Protein AF-A0A8S3TYI0-F1 (afdb_monomer_lite)

Secondary structure (DSSP, 8-state):
-----GGGSTHHHHHHHHHHHHHHHHHHHHHHTT--TT-PPP-----TT-TT-TTTTT-TTSBPTT-TT-BGGGGG-TTHHHHTB-PPPPP-TTTGGG-TTEEEETTTTEEEEPPPPTTSGGG-----------------SS-S----------------

pLDDT: mean 73.83, std 23.79, range [31.11, 97.38]

Organism: Mytilus edulis (NCBI:txid6550)

InterPro domains:
  IPR002227 Tyrosinase copper-binding domain [PF00264] (4-28)
  IPR002227 Tyrosinase copper-binding domain [PS00498] (9-20)
  IPR008922 Di-copper centre-containing domain superfamily [G3DSA:1.10.1280.10] (1-94)
  IPR008922 Di-copper centre-containing domain superfamily [SSF48056] (4-93)

Radius of gyration: 32.51 Å; chains: 1; bounding box: 75×56×84 Å

Sequence (160 aa):
MFRPSSARDPTFILHHA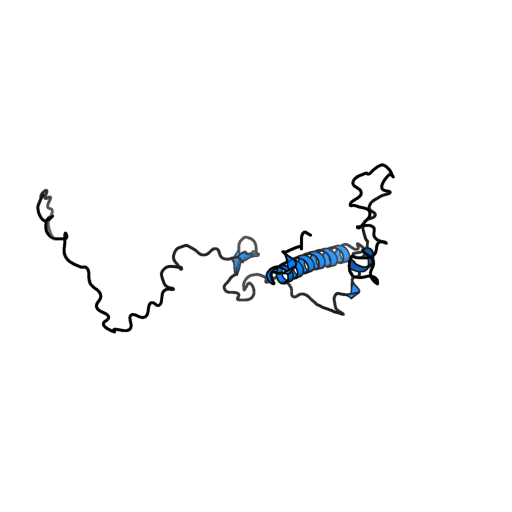FIDYVWEKFRQKQERLGENPEYYPSLGKTSETDKYNLTAFHNATNVMACFPWMKNKDGYRSDYVGILYEYEDSPKCPDCGKSKYITCNEKLNRCIGIVPTESEEENSSPWIIIGGAITFGIIIVCFLLARSKKSHSRSSYSKI

Structure (mmCIF, N/CA/C/O backbone):
data_AF-A0A8S3TYI0-F1
#
_entry.id   AF-A0A8S3TYI0-F1
#
loop_
_atom_site.group_PDB
_atom_site.id
_atom_site.type_symbol
_atom_site.label_atom_id
_atom_site.label_alt_id
_atom_site.label_comp_id
_atom_site.label_asym_id
_atom_site.label_entity_id
_atom_site.label_seq_id
_atom_site.pdbx_PDB_ins_code
_atom_site.Cartn_x
_atom_site.Cartn_y
_atom_site.Cartn_z
_atom_site.occupancy
_atom_site.B_iso_or_equiv
_atom_site.auth_seq_id
_atom_site.auth_comp_id
_atom_site.auth_asym_id
_atom_site.auth_atom_id
_atom_site.pdbx_PDB_model_num
ATOM 1 N N . MET A 1 1 ? 28.179 7.639 9.843 1.00 53.31 1 MET A N 1
ATOM 2 C CA . MET A 1 1 ? 27.288 6.573 9.335 1.00 53.31 1 MET A CA 1
ATOM 3 C C . MET A 1 1 ? 25.904 6.785 9.932 1.00 53.31 1 MET A C 1
ATOM 5 O O . MET A 1 1 ? 25.698 6.470 11.096 1.00 53.31 1 MET A O 1
ATOM 9 N N . PHE A 1 2 ? 24.989 7.409 9.188 1.00 53.66 2 PHE A N 1
ATOM 10 C CA . PHE A 1 2 ? 23.612 7.614 9.643 1.00 53.66 2 PHE A CA 1
ATOM 11 C C . PHE A 1 2 ? 22.872 6.285 9.493 1.00 53.66 2 PHE A C 1
ATOM 13 O O . PHE A 1 2 ? 22.726 5.776 8.385 1.00 53.66 2 PHE A O 1
ATOM 20 N N . ARG A 1 3 ? 22.489 5.668 10.610 1.00 67.88 3 ARG A N 1
ATOM 21 C CA . ARG A 1 3 ? 21.776 4.391 10.599 1.00 67.88 3 ARG A CA 1
ATOM 22 C C . ARG A 1 3 ? 20.281 4.721 10.608 1.00 67.88 3 ARG A C 1
ATOM 24 O O . ARG A 1 3 ? 19.810 5.142 11.669 1.00 67.88 3 ARG A O 1
ATOM 31 N N . PRO A 1 4 ? 19.537 4.548 9.497 1.00 68.81 4 PRO A N 1
ATOM 32 C CA . PRO A 1 4 ? 18.116 4.892 9.452 1.00 68.81 4 PRO A CA 1
ATOM 33 C C . PRO A 1 4 ? 17.399 4.225 10.628 1.00 68.81 4 PRO A C 1
ATOM 35 O O . PRO A 1 4 ? 17.669 3.063 10.948 1.00 68.81 4 PRO A O 1
ATOM 38 N N . SER A 1 5 ? 16.629 5.016 11.371 1.00 86.44 5 SER A N 1
ATOM 39 C CA . SER A 1 5 ? 16.112 4.653 12.694 1.00 86.44 5 SER A CA 1
ATOM 40 C C . SER A 1 5 ? 14.640 4.281 12.696 1.00 86.44 5 SER A C 1
ATOM 42 O O . SER A 1 5 ? 14.231 3.577 13.611 1.00 86.44 5 SER A O 1
ATOM 44 N N . SER A 1 6 ? 13.872 4.686 11.682 1.00 89.56 6 SER A N 1
ATOM 45 C CA . SER A 1 6 ? 12.424 4.462 11.620 1.00 89.56 6 SER A CA 1
ATOM 46 C C . SER A 1 6 ? 12.063 2.979 11.692 1.00 89.56 6 SER A C 1
ATOM 48 O O . SER A 1 6 ? 11.283 2.584 12.548 1.00 89.56 6 SER A O 1
ATOM 50 N N . ALA A 1 7 ? 12.718 2.138 10.889 1.00 88.94 7 ALA A N 1
ATOM 51 C CA . ALA A 1 7 ? 12.472 0.695 10.856 1.00 88.94 7 ALA A CA 1
ATOM 52 C C . ALA A 1 7 ? 12.877 -0.061 12.140 1.00 88.94 7 ALA A C 1
ATOM 54 O O . ALA A 1 7 ? 12.696 -1.273 12.210 1.00 88.94 7 ALA A O 1
ATOM 55 N N . ARG A 1 8 ? 13.454 0.614 13.149 1.00 91.31 8 ARG A N 1
ATOM 56 C CA . ARG A 1 8 ? 13.697 0.008 14.471 1.00 91.31 8 ARG A CA 1
ATOM 57 C C . ARG A 1 8 ? 12.451 0.004 15.354 1.00 91.31 8 ARG A C 1
ATOM 59 O O . ARG A 1 8 ? 12.409 -0.771 16.302 1.00 91.31 8 ARG A O 1
ATOM 66 N N . ASP A 1 9 ? 11.483 0.869 15.071 1.00 94.56 9 ASP A N 1
ATOM 67 C CA . ASP A 1 9 ? 10.210 0.913 15.783 1.00 94.56 9 ASP A CA 1
ATOM 68 C C . ASP A 1 9 ? 9.224 -0.062 15.112 1.00 94.56 9 ASP A C 1
ATOM 70 O O . ASP A 1 9 ? 8.998 0.059 13.906 1.00 94.56 9 ASP A O 1
ATOM 74 N N . PRO A 1 10 ? 8.613 -1.020 15.834 1.00 93.75 10 PRO A N 1
ATOM 75 C CA . PRO A 1 10 ? 7.627 -1.935 15.250 1.00 93.75 10 PRO A CA 1
ATOM 76 C C . PRO A 1 10 ? 6.417 -1.213 14.632 1.00 93.75 10 PRO A C 1
ATOM 78 O O . PRO A 1 10 ? 5.814 -1.725 13.687 1.00 93.75 10 PRO A O 1
ATOM 81 N N . THR A 1 11 ? 6.100 0.002 15.088 1.00 95.56 11 THR A N 1
ATOM 82 C CA . THR A 1 11 ? 5.060 0.864 14.504 1.00 95.56 11 THR A CA 1
ATOM 83 C C . THR A 1 11 ? 5.327 1.152 13.028 1.00 95.56 11 THR A C 1
ATOM 85 O O . THR A 1 11 ? 4.385 1.305 12.255 1.00 95.56 11 THR A O 1
ATOM 88 N N . PHE A 1 12 ? 6.593 1.159 12.597 1.00 95.12 12 PHE A N 1
ATOM 89 C CA . PHE A 1 12 ? 6.966 1.315 11.193 1.00 95.12 12 PHE A CA 1
ATOM 90 C C . PHE A 1 12 ? 6.353 0.224 10.307 1.00 95.12 12 PHE A C 1
ATOM 92 O O . PHE A 1 12 ? 5.848 0.526 9.228 1.00 95.12 12 PHE A O 1
ATOM 99 N N . ILE A 1 13 ? 6.346 -1.029 10.771 1.00 94.25 13 ILE A N 1
ATOM 100 C CA . ILE A 1 13 ? 5.770 -2.152 10.020 1.00 94.25 13 ILE A CA 1
ATOM 101 C C . ILE A 1 13 ? 4.252 -2.005 9.923 1.00 94.25 13 ILE A C 1
ATOM 103 O O . ILE A 1 13 ? 3.695 -2.146 8.838 1.00 94.25 13 ILE A O 1
ATOM 107 N N . LEU A 1 14 ? 3.588 -1.650 11.027 1.00 94.94 14 LEU A N 1
ATOM 108 C CA . LEU A 1 14 ? 2.140 -1.412 11.039 1.00 94.94 14 LEU A CA 1
ATOM 109 C C . LEU A 1 14 ? 1.752 -0.247 10.120 1.00 94.94 14 LEU A C 1
ATOM 111 O O . LEU A 1 14 ? 0.778 -0.329 9.375 1.00 94.94 14 LEU A O 1
ATOM 115 N N . HIS A 1 15 ? 2.543 0.824 10.131 1.00 95.81 15 HIS A N 1
ATOM 116 C CA . HIS A 1 15 ? 2.339 1.978 9.267 1.00 95.81 15 HIS A CA 1
ATOM 117 C C . HIS A 1 15 ? 2.500 1.624 7.785 1.00 95.81 15 HIS A C 1
ATOM 119 O O . HIS A 1 15 ? 1.650 1.985 6.973 1.00 95.81 15 HIS A O 1
ATOM 125 N N . HIS A 1 16 ? 3.548 0.877 7.426 1.00 95.50 16 HIS A N 1
ATOM 126 C CA . HIS A 1 16 ? 3.754 0.447 6.045 1.00 95.50 16 HIS A CA 1
ATOM 127 C C . HIS A 1 16 ? 2.718 -0.578 5.578 1.00 95.50 16 HIS A C 1
ATOM 129 O O . HIS A 1 16 ? 2.314 -0.511 4.422 1.00 95.50 16 HIS A O 1
ATOM 135 N N . ALA A 1 17 ? 2.215 -1.446 6.461 1.00 94.88 17 ALA A N 1
ATOM 136 C CA . ALA A 1 17 ? 1.086 -2.318 6.142 1.00 94.88 17 ALA A CA 1
ATOM 137 C C . ALA A 1 17 ? -0.191 -1.512 5.840 1.00 94.88 17 ALA A C 1
ATOM 139 O O . ALA A 1 17 ? -0.931 -1.852 4.923 1.00 94.88 17 ALA A O 1
ATOM 140 N N . PHE A 1 18 ? -0.436 -0.414 6.563 1.00 95.44 18 PHE A N 1
ATOM 141 C CA . PHE A 1 18 ? -1.548 0.489 6.255 1.00 95.44 18 PHE A CA 1
ATOM 142 C C . PHE A 1 18 ? -1.349 1.244 4.930 1.00 95.44 18 PHE A C 1
ATOM 144 O O . PHE A 1 18 ? -2.301 1.398 4.166 1.00 95.44 18 PHE A O 1
ATOM 151 N N . ILE A 1 19 ? -0.131 1.706 4.629 1.00 96.81 19 ILE A N 1
ATOM 152 C CA . ILE A 1 19 ? 0.170 2.341 3.335 1.00 96.81 19 ILE A CA 1
ATOM 153 C C . ILE A 1 19 ? -0.057 1.353 2.186 1.00 96.81 19 ILE A C 1
ATOM 155 O O . ILE A 1 19 ? -0.692 1.719 1.198 1.00 96.81 19 ILE A O 1
ATOM 159 N N . ASP A 1 20 ? 0.418 0.115 2.324 1.00 94.81 20 ASP A N 1
ATOM 160 C CA . ASP A 1 20 ? 0.236 -0.927 1.311 1.00 94.81 20 ASP A CA 1
ATOM 161 C C . ASP A 1 20 ? -1.249 -1.287 1.128 1.00 94.81 20 ASP A C 1
ATOM 163 O O . ASP A 1 20 ? -1.728 -1.377 0.002 1.00 94.81 20 ASP A O 1
ATOM 167 N N . TYR A 1 21 ? -2.036 -1.322 2.210 1.00 95.44 21 TYR A N 1
ATOM 168 C CA . TYR A 1 21 ? -3.497 -1.423 2.124 1.00 95.44 21 TYR A CA 1
ATOM 169 C C . TYR A 1 21 ? -4.132 -0.293 1.291 1.00 95.44 21 TYR A C 1
ATOM 171 O O . TYR A 1 21 ? -5.004 -0.538 0.454 1.00 95.44 21 TYR A O 1
ATOM 179 N N . VAL A 1 22 ? -3.716 0.961 1.500 1.00 96.44 22 VAL A N 1
ATOM 180 C CA . VAL A 1 22 ? -4.229 2.101 0.719 1.00 96.44 22 VAL A CA 1
ATOM 181 C C . VAL A 1 22 ? -3.835 1.973 -0.754 1.00 96.44 22 VAL A C 1
ATOM 183 O O . VAL A 1 22 ? -4.666 2.230 -1.631 1.00 96.44 22 VAL A O 1
ATOM 186 N N . TRP A 1 23 ? -2.597 1.555 -1.025 1.00 94.00 23 TRP A N 1
ATOM 187 C CA . TRP A 1 23 ? -2.118 1.262 -2.375 1.00 94.00 23 TRP A CA 1
ATOM 188 C C . TRP A 1 23 ? -2.959 0.170 -3.046 1.00 94.00 23 TRP A C 1
ATOM 190 O O . TRP A 1 23 ? -3.410 0.339 -4.177 1.00 94.00 23 TRP A O 1
ATOM 200 N N . GLU A 1 24 ? -3.284 -0.891 -2.317 1.00 94.81 24 GLU A N 1
ATOM 201 C CA . GLU A 1 24 ? -4.122 -1.978 -2.804 1.00 94.81 24 GLU A CA 1
ATOM 202 C C . GLU A 1 24 ? -5.544 -1.508 -3.155 1.00 94.81 24 GLU A C 1
ATOM 204 O O . GLU A 1 24 ? -6.079 -1.825 -4.219 1.00 94.81 24 GLU A O 1
ATOM 209 N N . LYS A 1 25 ? -6.162 -0.664 -2.320 1.00 95.31 25 LYS A N 1
ATOM 210 C CA . LYS A 1 25 ? -7.474 -0.077 -2.648 1.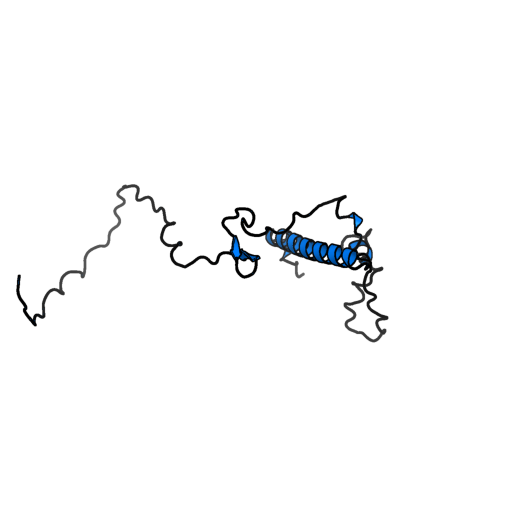00 95.31 25 LYS A CA 1
ATOM 211 C C . LYS A 1 25 ? -7.417 0.847 -3.865 1.00 95.31 25 LYS A C 1
ATOM 213 O O . LYS A 1 25 ? -8.394 0.924 -4.617 1.00 95.31 25 LYS A O 1
ATOM 218 N N . PHE A 1 26 ? -6.298 1.537 -4.080 1.00 94.06 26 PHE A N 1
ATOM 219 C CA . PHE A 1 26 ? -6.064 2.304 -5.302 1.00 94.06 26 PHE A CA 1
ATOM 220 C C . PHE A 1 26 ? -5.959 1.384 -6.527 1.00 94.06 26 PHE A C 1
ATOM 222 O O . PHE A 1 26 ? -6.655 1.624 -7.516 1.00 94.06 26 PHE A O 1
ATOM 229 N N . ARG A 1 27 ? -5.204 0.287 -6.424 1.00 94.00 27 ARG A N 1
ATOM 230 C CA . ARG A 1 27 ? -5.056 -0.732 -7.469 1.00 94.00 27 ARG A CA 1
ATOM 231 C C . ARG A 1 27 ? -6.402 -1.320 -7.907 1.00 94.00 27 ARG A C 1
ATOM 233 O O . ARG A 1 27 ? -6.762 -1.249 -9.080 1.00 94.00 27 ARG A O 1
ATOM 240 N N . GLN A 1 28 ? -7.210 -1.780 -6.950 1.00 94.25 28 GLN A N 1
ATOM 241 C CA . GLN A 1 28 ? -8.559 -2.311 -7.202 1.00 94.25 28 GLN A CA 1
ATOM 242 C C . GLN A 1 28 ? -9.479 -1.280 -7.876 1.00 94.25 28 GLN A C 1
ATOM 244 O O . GLN A 1 28 ? -10.386 -1.619 -8.640 1.00 94.25 28 GLN A O 1
ATOM 249 N N . LYS A 1 29 ? -9.283 0.013 -7.584 1.00 95.88 29 LYS A N 1
ATOM 250 C CA . LYS A 1 29 ? -10.022 1.087 -8.251 1.00 95.88 29 LYS A CA 1
ATOM 251 C C . LYS A 1 29 ? -9.575 1.255 -9.704 1.00 95.88 29 LYS A C 1
ATOM 253 O O . LYS A 1 29 ? -10.448 1.460 -10.541 1.00 95.88 29 LYS A O 1
ATOM 258 N N . GLN A 1 30 ? -8.278 1.177 -10.001 1.00 95.25 30 GLN A N 1
ATOM 259 C CA . GLN A 1 30 ? -7.769 1.223 -11.378 1.00 95.25 30 GLN A CA 1
ATOM 260 C C . GLN A 1 30 ? -8.358 0.085 -12.216 1.00 95.25 30 GLN A C 1
ATOM 262 O O . GLN A 1 30 ? -8.941 0.350 -13.263 1.00 95.25 30 GLN A O 1
ATOM 267 N N . GLU A 1 31 ? -8.334 -1.144 -11.696 1.00 94.38 31 GLU A N 1
ATOM 268 C CA . GLU A 1 31 ? -8.930 -2.312 -12.360 1.00 94.38 31 GLU A CA 1
ATOM 269 C C . GLU A 1 31 ? -10.419 -2.105 -12.659 1.00 94.38 31 GLU A C 1
ATOM 271 O O . GLU A 1 31 ? -10.876 -2.336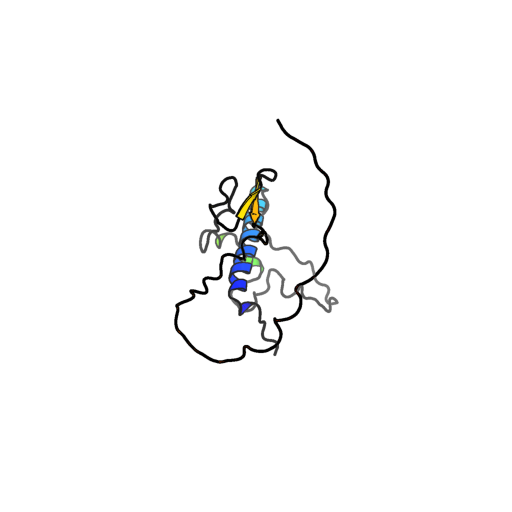 -13.777 1.00 94.38 31 GLU A O 1
ATOM 276 N N . ARG A 1 32 ? -11.183 -1.585 -11.687 1.00 96.50 32 ARG A N 1
ATOM 277 C CA . ARG A 1 32 ? -12.611 -1.271 -11.874 1.00 96.50 32 ARG A CA 1
ATOM 278 C C . ARG A 1 32 ? -12.851 -0.216 -12.957 1.00 96.50 32 ARG A C 1
ATOM 280 O O . ARG A 1 32 ? -13.911 -0.213 -13.575 1.00 96.50 32 ARG A O 1
ATOM 287 N N . LEU A 1 33 ? -11.902 0.696 -13.154 1.00 97.38 33 LEU A N 1
ATOM 288 C CA . LEU A 1 33 ? -11.960 1.725 -14.191 1.00 97.38 33 LEU A CA 1
ATOM 289 C C . LEU A 1 33 ? -11.445 1.229 -15.554 1.00 97.38 33 LEU A C 1
ATOM 291 O O . LEU A 1 33 ? -11.514 1.983 -16.519 1.00 97.38 33 LEU A O 1
ATOM 295 N N . GLY A 1 34 ? -10.978 -0.020 -15.652 1.00 96.25 34 GLY A N 1
ATOM 296 C CA . GLY A 1 34 ? -10.402 -0.584 -16.875 1.00 96.25 34 GLY A CA 1
ATOM 297 C C . GLY A 1 34 ? -8.955 -0.157 -17.136 1.00 96.25 34 GLY A C 1
ATOM 298 O O . GLY A 1 34 ? -8.456 -0.342 -18.243 1.00 96.25 34 GLY A O 1
ATOM 299 N N . GLU A 1 35 ? -8.283 0.411 -16.135 1.00 95.06 35 GLU A N 1
ATOM 300 C CA . GLU A 1 35 ? -6.875 0.797 -16.204 1.00 95.06 35 GLU A CA 1
ATOM 301 C C . GLU A 1 35 ? -5.970 -0.375 -15.813 1.00 95.06 35 GLU A C 1
ATOM 303 O O . GLU A 1 35 ? -6.359 -1.230 -15.016 1.00 95.06 35 GLU A O 1
ATOM 308 N N . ASN A 1 36 ? -4.738 -0.401 -16.332 1.00 93.62 36 ASN A N 1
ATOM 309 C CA . ASN A 1 36 ? -3.755 -1.408 -15.935 1.00 93.62 36 ASN A CA 1
ATOM 310 C C . ASN A 1 36 ? -3.060 -1.003 -14.616 1.00 93.62 36 ASN A C 1
ATOM 312 O O . ASN A 1 36 ? -2.241 -0.078 -14.638 1.00 93.62 36 ASN A O 1
ATOM 316 N N . PRO A 1 37 ? -3.315 -1.693 -13.489 1.00 92.75 37 PRO A N 1
ATOM 317 C CA . PRO A 1 37 ? -2.660 -1.402 -12.213 1.00 92.75 37 PRO A CA 1
ATOM 318 C C . PRO A 1 37 ? -1.148 -1.655 -12.205 1.00 92.75 37 PRO A C 1
ATOM 320 O O . PRO A 1 37 ? -0.425 -1.031 -11.434 1.00 92.75 37 PRO A O 1
ATOM 323 N N . GLU A 1 38 ? -0.656 -2.558 -13.056 1.00 93.81 38 GLU A N 1
ATOM 324 C CA . GLU A 1 38 ? 0.764 -2.928 -13.100 1.00 93.81 38 GLU A CA 1
ATOM 325 C C . GLU A 1 38 ? 1.609 -1.933 -13.908 1.00 93.81 38 GLU A C 1
ATOM 327 O O . GLU A 1 38 ? 2.824 -2.088 -14.065 1.00 93.81 38 GLU A O 1
ATOM 332 N N . TYR A 1 39 ? 0.972 -0.901 -14.463 1.00 92.56 39 TYR A N 1
ATOM 333 C CA . TYR A 1 39 ? 1.655 0.117 -15.237 1.00 92.56 39 TYR A CA 1
ATOM 334 C C . TYR A 1 39 ? 2.557 0.975 -14.340 1.00 92.56 39 TYR A C 1
ATOM 336 O O . TYR A 1 39 ? 2.094 1.817 -13.571 1.00 92.56 39 TYR A O 1
ATOM 344 N N . TYR A 1 40 ? 3.872 0.796 -14.483 1.00 89.19 40 TYR A N 1
ATOM 345 C CA . TYR A 1 40 ? 4.866 1.640 -13.826 1.00 89.19 40 TYR A CA 1
ATOM 346 C C . TYR A 1 40 ? 5.059 2.959 -14.597 1.00 89.19 40 TYR A C 1
ATOM 348 O O . TYR A 1 40 ? 5.408 2.913 -15.782 1.00 89.19 40 TYR A O 1
ATOM 356 N N . PRO A 1 41 ? 4.888 4.137 -13.962 1.00 84.06 41 PRO A N 1
ATOM 357 C CA . PRO A 1 41 ? 5.066 5.423 -14.619 1.00 84.06 41 PRO A CA 1
ATOM 358 C C . PRO A 1 41 ? 6.438 5.571 -15.279 1.00 84.06 41 PRO A C 1
ATOM 360 O O . PRO A 1 41 ? 7.484 5.377 -14.658 1.00 84.06 41 PRO A O 1
ATOM 363 N N . SER A 1 42 ? 6.441 5.980 -16.547 1.00 74.44 42 SER A N 1
ATOM 364 C CA . SER A 1 42 ? 7.671 6.394 -17.218 1.00 74.44 42 SER A CA 1
ATOM 365 C C . SER A 1 42 ? 8.134 7.729 -16.635 1.00 74.44 42 SER A C 1
ATOM 367 O O . SER A 1 42 ? 7.438 8.735 -16.759 1.00 74.44 42 SER A O 1
ATOM 369 N N . LEU A 1 43 ? 9.319 7.757 -16.023 1.00 66.31 43 LEU A N 1
ATOM 370 C CA . LEU A 1 43 ? 9.893 8.966 -15.413 1.00 66.31 43 LEU A CA 1
ATOM 371 C C . LEU A 1 43 ? 10.495 9.951 -16.437 1.00 66.31 43 LEU A C 1
ATOM 373 O O . LEU A 1 43 ? 11.195 10.887 -16.061 1.00 66.31 43 LEU A O 1
ATOM 377 N N . GLY A 1 44 ? 10.208 9.774 -17.731 1.00 59.59 44 GLY A N 1
ATOM 378 C CA . GLY A 1 44 ? 10.807 10.563 -18.806 1.00 59.59 44 GLY A CA 1
ATOM 379 C C . GLY A 1 44 ? 12.303 10.272 -18.994 1.00 59.59 44 GLY A C 1
ATOM 380 O O . GLY A 1 44 ? 12.946 9.594 -18.193 1.00 59.59 44 GLY A O 1
ATOM 381 N N . LYS A 1 45 ? 12.877 10.758 -20.101 1.00 53.41 45 LYS A N 1
ATOM 382 C CA . LYS A 1 45 ? 14.334 10.743 -20.290 1.00 53.41 45 LYS A CA 1
ATOM 383 C C . LYS A 1 45 ? 14.917 11.826 -19.388 1.00 53.41 45 LYS A C 1
ATOM 385 O O . LYS A 1 45 ? 14.723 13.004 -19.665 1.00 53.41 45 LYS A O 1
ATOM 390 N N . THR A 1 46 ? 15.608 11.440 -18.323 1.00 53.75 46 THR A N 1
ATOM 391 C CA . THR A 1 46 ? 16.384 12.392 -17.522 1.00 53.75 46 THR A CA 1
ATOM 392 C C . THR A 1 46 ? 17.517 12.917 -18.397 1.00 53.75 46 THR A C 1
ATOM 394 O O . THR A 1 46 ? 18.277 12.114 -18.943 1.00 53.75 46 THR A O 1
ATOM 397 N N . SER A 1 47 ? 17.605 14.232 -18.579 1.00 49.59 47 SER A N 1
ATOM 398 C CA . SER A 1 47 ? 18.726 14.846 -19.292 1.00 49.59 47 SER A CA 1
ATOM 399 C C . SER A 1 47 ? 20.011 14.576 -18.505 1.00 49.59 47 SER A C 1
ATOM 401 O O . SER A 1 47 ? 19.997 14.605 -17.274 1.00 49.59 47 SER A O 1
ATOM 403 N N . GLU A 1 48 ? 21.142 14.355 -19.183 1.00 52.38 48 GLU A N 1
ATOM 404 C CA . GLU A 1 48 ? 22.469 14.201 -18.550 1.00 52.38 48 GLU A CA 1
ATOM 405 C C . GLU A 1 48 ? 22.846 15.387 -17.634 1.00 52.38 48 GLU A C 1
ATOM 407 O O . GLU A 1 48 ? 23.746 15.276 -16.804 1.00 52.38 48 GLU A O 1
ATOM 412 N N . THR A 1 49 ? 22.130 16.513 -17.733 1.00 51.78 49 THR A N 1
ATOM 413 C CA . THR A 1 49 ? 22.307 17.720 -16.914 1.00 51.78 49 THR A CA 1
ATOM 414 C C . THR A 1 49 ? 21.573 17.713 -15.570 1.00 51.78 49 THR A C 1
ATOM 416 O O . THR A 1 49 ? 21.783 18.630 -14.772 1.00 51.78 49 THR A O 1
ATOM 419 N N . ASP A 1 50 ? 20.736 16.714 -15.275 1.00 54.53 50 ASP A N 1
ATOM 420 C CA . ASP A 1 50 ? 19.984 16.650 -14.017 1.00 54.53 50 ASP A CA 1
ATOM 421 C C . ASP A 1 50 ? 20.899 16.187 -12.872 1.00 54.53 50 ASP A C 1
ATOM 423 O O . ASP A 1 50 ? 20.892 15.046 -12.422 1.00 54.53 50 ASP A O 1
ATOM 427 N N . LYS A 1 51 ? 21.721 17.112 -12.370 1.00 46.22 51 LYS A N 1
ATOM 428 C CA . LYS A 1 51 ? 22.722 16.923 -11.302 1.00 46.22 51 LYS A CA 1
ATOM 429 C C . LYS A 1 51 ? 22.150 16.377 -9.973 1.00 46.22 51 LYS A C 1
ATOM 431 O O . LYS A 1 51 ? 22.915 15.971 -9.102 1.00 46.22 51 LYS A O 1
ATOM 436 N N . TYR A 1 52 ? 20.823 16.322 -9.833 1.00 47.78 52 TYR A N 1
ATOM 437 C CA . TYR A 1 52 ? 20.088 15.741 -8.702 1.00 47.78 52 TYR A CA 1
ATOM 438 C C . TYR A 1 52 ? 19.093 14.660 -9.160 1.00 47.78 52 TYR A C 1
ATOM 440 O O . TYR A 1 52 ? 17.948 14.640 -8.713 1.00 47.78 52 TYR A O 1
ATOM 448 N N . ASN A 1 53 ? 19.515 13.774 -10.070 1.00 57.00 53 ASN A N 1
ATOM 449 C CA . ASN A 1 53 ? 18.718 12.677 -10.634 1.00 57.00 53 ASN A CA 1
ATOM 450 C C . ASN A 1 53 ? 18.363 11.586 -9.592 1.00 57.00 53 ASN A C 1
ATOM 452 O O . ASN A 1 53 ? 18.769 10.430 -9.699 1.00 57.00 53 ASN A O 1
ATOM 456 N N . LEU A 1 54 ? 17.575 11.944 -8.573 1.00 54.34 54 LEU A N 1
ATOM 457 C CA . LEU A 1 54 ? 16.933 11.012 -7.636 1.00 54.34 54 LEU A CA 1
ATOM 458 C C . LEU A 1 54 ? 15.928 10.091 -8.358 1.00 54.34 54 LEU A C 1
ATOM 460 O O . LEU A 1 54 ? 15.550 9.040 -7.839 1.00 54.34 54 LEU A O 1
ATOM 464 N N . THR A 1 55 ? 15.536 10.456 -9.580 1.00 62.66 55 THR A N 1
ATOM 465 C CA . THR A 1 55 ? 14.715 9.672 -10.510 1.00 62.66 55 THR A CA 1
ATOM 466 C C . THR A 1 55 ? 15.430 8.447 -11.074 1.00 62.66 55 THR A C 1
ATOM 468 O O . THR A 1 55 ? 14.755 7.478 -11.414 1.00 62.66 55 THR A O 1
ATOM 471 N N . ALA A 1 56 ? 16.769 8.418 -11.116 1.00 71.12 56 ALA A N 1
ATOM 472 C CA . ALA A 1 56 ? 17.501 7.269 -11.637 1.00 71.12 56 ALA A CA 1
ATOM 473 C C . ALA A 1 56 ? 17.178 6.010 -10.824 1.00 71.12 56 ALA A C 1
ATOM 475 O O . ALA A 1 56 ? 16.735 5.020 -11.394 1.00 71.12 56 ALA A O 1
ATOM 476 N N . PHE A 1 57 ? 17.289 6.050 -9.492 1.00 82.56 57 PHE A N 1
ATOM 477 C CA . PHE A 1 57 ? 17.000 4.888 -8.638 1.00 82.56 57 PHE A CA 1
ATOM 478 C C . PHE A 1 57 ? 15.550 4.405 -8.708 1.00 82.56 57 PHE A C 1
ATOM 480 O O . PHE A 1 57 ? 15.308 3.232 -8.452 1.00 82.56 57 PHE A O 1
ATOM 487 N N . HIS A 1 58 ? 14.618 5.271 -9.105 1.00 83.62 58 HIS A N 1
ATOM 488 C CA . HIS A 1 58 ? 13.197 4.955 -9.254 1.00 83.62 58 HIS A CA 1
ATOM 489 C C . HIS A 1 58 ? 12.832 4.538 -10.686 1.00 83.62 58 HIS A C 1
ATOM 491 O O . HIS A 1 58 ? 11.663 4.364 -11.004 1.00 83.62 58 HIS A O 1
ATOM 497 N N . ASN A 1 59 ? 13.808 4.360 -11.580 1.00 86.12 59 ASN A N 1
ATOM 498 C CA . ASN A 1 59 ? 13.529 3.832 -12.909 1.00 86.12 59 ASN A CA 1
ATOM 499 C C . ASN A 1 59 ? 12.924 2.422 -12.798 1.00 86.12 59 ASN A C 1
ATOM 501 O O . ASN A 1 59 ? 13.452 1.575 -12.077 1.00 86.12 59 ASN A O 1
ATOM 505 N N . ALA A 1 60 ? 11.856 2.159 -13.554 1.00 88.19 60 ALA A N 1
ATOM 506 C CA . ALA A 1 60 ? 11.173 0.871 -13.664 1.00 88.19 60 ALA A CA 1
ATOM 507 C C . ALA A 1 60 ? 12.130 -0.330 -13.775 1.00 88.19 60 ALA A C 1
ATOM 509 O O . ALA A 1 60 ? 11.875 -1.3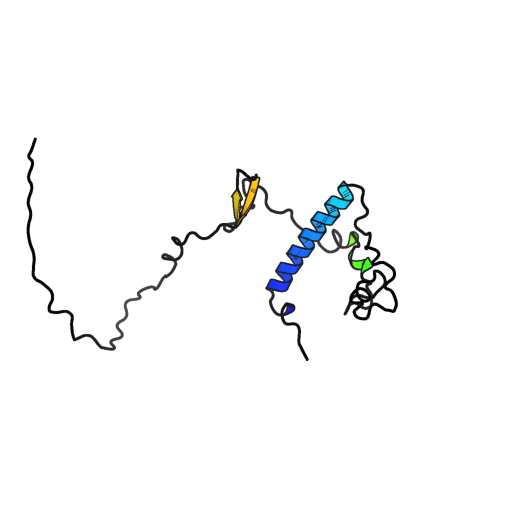90 -13.204 1.00 88.19 60 ALA A O 1
ATOM 510 N N . THR A 1 61 ? 13.235 -0.182 -14.514 1.00 89.00 61 THR A N 1
ATOM 511 C CA . THR A 1 61 ? 14.189 -1.272 -14.766 1.00 89.00 61 THR A CA 1
ATOM 512 C C . THR A 1 61 ? 15.270 -1.425 -13.705 1.00 89.00 61 THR A C 1
ATOM 514 O O . THR A 1 61 ? 15.992 -2.424 -13.744 1.00 89.00 61 THR A O 1
ATOM 517 N N . ASN A 1 62 ? 15.412 -0.461 -12.795 1.00 89.56 62 ASN A N 1
ATOM 518 C CA . ASN A 1 62 ? 16.418 -0.524 -11.747 1.00 89.56 62 ASN A CA 1
ATOM 519 C C . ASN A 1 62 ? 16.028 -1.513 -10.658 1.00 89.56 62 ASN A C 1
ATOM 521 O O . ASN A 1 62 ? 14.853 -1.725 -10.367 1.00 89.56 62 ASN A O 1
ATOM 525 N N . VAL A 1 63 ? 17.056 -2.138 -10.094 1.00 93.00 63 VAL A N 1
ATOM 526 C CA . VAL A 1 63 ? 16.937 -3.131 -9.032 1.00 93.00 63 VAL A CA 1
ATOM 527 C C . VAL A 1 63 ? 16.584 -2.428 -7.726 1.00 93.00 63 VAL A C 1
ATOM 529 O O . VAL A 1 63 ? 17.184 -1.405 -7.388 1.00 93.00 63 VAL A O 1
ATOM 532 N N . MET A 1 64 ? 15.628 -2.985 -6.984 1.00 91.56 64 MET A N 1
ATOM 533 C CA . MET A 1 64 ? 15.272 -2.476 -5.664 1.00 91.56 64 MET A CA 1
ATOM 534 C C . MET A 1 64 ? 16.440 -2.673 -4.696 1.00 91.56 64 MET A C 1
ATOM 536 O O . MET A 1 64 ? 17.050 -3.744 -4.630 1.00 91.56 64 MET A O 1
ATOM 540 N N . ALA A 1 65 ? 16.762 -1.636 -3.921 1.00 88.75 65 ALA A N 1
ATOM 541 C CA . ALA A 1 65 ? 17.840 -1.711 -2.943 1.00 88.75 65 ALA A CA 1
ATOM 542 C C . ALA A 1 65 ? 17.622 -2.901 -1.989 1.00 88.75 65 ALA A C 1
ATOM 544 O O . ALA A 1 65 ? 16.518 -3.107 -1.493 1.00 88.75 65 ALA A O 1
ATOM 545 N N . CYS A 1 66 ? 18.680 -3.678 -1.742 1.00 88.69 66 CYS A N 1
ATOM 546 C CA . CYS A 1 66 ? 18.669 -4.902 -0.925 1.00 88.69 66 CYS A CA 1
ATOM 547 C C . CYS A 1 66 ? 17.871 -6.098 -1.488 1.00 88.69 66 CYS A C 1
ATOM 549 O O . CYS A 1 66 ? 17.879 -7.153 -0.859 1.00 88.69 66 CYS A O 1
ATOM 551 N N . PHE A 1 67 ? 17.269 -5.991 -2.678 1.00 92.31 67 PHE A N 1
ATOM 552 C CA . PHE A 1 67 ? 16.555 -7.086 -3.345 1.00 92.31 67 PHE A CA 1
ATOM 553 C C . PHE A 1 67 ? 17.098 -7.304 -4.767 1.00 92.31 67 PHE A C 1
ATOM 555 O O . PHE A 1 67 ? 16.478 -6.875 -5.740 1.00 92.31 67 PHE A O 1
ATOM 562 N N . PRO A 1 68 ? 18.257 -7.978 -4.924 1.00 92.25 68 PRO A N 1
ATOM 563 C CA . PRO A 1 68 ? 18.971 -8.034 -6.202 1.00 92.25 68 PRO A CA 1
ATOM 564 C C . PRO A 1 68 ? 18.217 -8.752 -7.334 1.00 92.25 68 PRO A C 1
ATOM 566 O O . PRO A 1 68 ? 18.557 -8.585 -8.501 1.00 92.25 68 PRO A O 1
ATOM 569 N N . TRP A 1 69 ? 17.192 -9.537 -7.001 1.00 93.00 69 TRP A N 1
ATOM 570 C CA . TRP A 1 69 ? 16.350 -10.282 -7.940 1.00 93.00 69 TRP A CA 1
ATOM 571 C C . TRP A 1 69 ? 15.052 -9.558 -8.329 1.00 93.00 69 TRP A C 1
ATOM 573 O O . TRP A 1 69 ? 14.271 -10.121 -9.091 1.00 93.00 69 TRP A O 1
ATOM 583 N N . MET A 1 70 ? 14.798 -8.341 -7.831 1.00 94.12 70 MET A N 1
ATOM 584 C CA . MET A 1 70 ? 13.569 -7.597 -8.128 1.00 94.12 70 MET A CA 1
ATOM 585 C C . MET A 1 70 ? 13.865 -6.204 -8.677 1.00 94.12 70 MET A C 1
ATOM 587 O O . MET A 1 70 ? 14.706 -5.475 -8.149 1.00 94.12 70 MET A O 1
ATOM 591 N N . LYS A 1 71 ? 13.138 -5.807 -9.721 1.00 94.06 71 LYS A N 1
ATOM 592 C CA . LYS A 1 71 ? 13.156 -4.445 -10.266 1.00 94.06 71 LYS A CA 1
ATOM 593 C C . LYS A 1 71 ? 12.019 -3.620 -9.673 1.00 94.06 71 LYS A C 1
ATOM 595 O O . LYS A 1 71 ? 11.019 -4.174 -9.233 1.00 94.06 71 LYS A O 1
ATOM 600 N N . ASN A 1 72 ? 12.122 -2.295 -9.729 1.00 91.81 72 ASN A N 1
ATOM 601 C CA . ASN A 1 72 ? 11.069 -1.398 -9.240 1.00 91.81 72 ASN A CA 1
ATOM 602 C C . ASN A 1 72 ? 9.705 -1.681 -9.886 1.00 91.81 72 ASN A C 1
ATOM 604 O O . ASN A 1 72 ? 8.692 -1.696 -9.193 1.00 91.81 72 ASN A O 1
ATOM 608 N N . LYS A 1 73 ? 9.676 -1.965 -11.198 1.00 92.69 73 LYS A N 1
ATOM 609 C CA . LYS A 1 73 ? 8.433 -2.335 -11.894 1.00 92.69 73 LYS A CA 1
ATOM 610 C C . LYS A 1 73 ? 7.801 -3.619 -11.363 1.00 92.69 73 LYS A C 1
ATOM 612 O O . LYS A 1 73 ? 6.587 -3.762 -11.418 1.00 92.69 73 LYS A O 1
ATOM 617 N N . ASP A 1 74 ? 8.616 -4.537 -10.843 1.00 93.69 74 ASP A N 1
ATOM 618 C CA . ASP A 1 74 ? 8.123 -5.805 -10.315 1.00 93.69 74 ASP A CA 1
ATOM 619 C C . ASP A 1 74 ? 7.378 -5.590 -8.991 1.00 93.69 74 ASP A C 1
ATOM 621 O O . ASP A 1 74 ? 6.652 -6.483 -8.577 1.00 93.69 74 ASP A O 1
ATOM 625 N N . GLY A 1 75 ? 7.510 -4.421 -8.347 1.00 92.00 75 GLY A N 1
ATOM 626 C CA . GLY A 1 75 ? 6.740 -4.034 -7.162 1.00 92.00 75 GLY A CA 1
ATOM 627 C C . GLY A 1 75 ? 5.278 -3.662 -7.440 1.00 92.00 75 GLY A C 1
ATOM 628 O O . GLY A 1 75 ? 4.512 -3.523 -6.496 1.00 92.00 75 GLY A O 1
ATOM 629 N N . TYR A 1 76 ? 4.875 -3.512 -8.707 1.00 92.94 76 TYR A N 1
ATOM 630 C CA . TYR A 1 76 ? 3.481 -3.240 -9.097 1.00 92.94 76 TYR A CA 1
ATOM 631 C C . TYR A 1 76 ? 2.708 -4.474 -9.550 1.00 92.94 76 TYR A C 1
ATOM 633 O O . TYR A 1 76 ? 1.551 -4.352 -9.946 1.00 92.94 76 TYR A O 1
ATOM 641 N N . ARG A 1 77 ? 3.321 -5.659 -9.500 1.00 91.81 77 ARG A N 1
ATOM 642 C CA . ARG A 1 77 ? 2.627 -6.885 -9.882 1.00 91.81 77 ARG A CA 1
ATOM 643 C C . ARG A 1 77 ? 1.430 -7.135 -8.970 1.00 91.81 77 ARG A C 1
ATOM 645 O O . ARG A 1 77 ? 1.531 -7.042 -7.748 1.00 91.81 77 ARG A O 1
ATOM 652 N N . SER A 1 78 ? 0.311 -7.484 -9.587 1.00 89.88 78 SER A N 1
ATOM 653 C CA . SER A 1 78 ? -0.951 -7.765 -8.903 1.00 89.88 78 SER A CA 1
ATOM 654 C C . SER A 1 78 ? -0.959 -9.117 -8.187 1.00 89.88 78 SER A C 1
ATOM 656 O O . SER A 1 78 ? -1.730 -9.308 -7.251 1.00 89.88 78 SER A O 1
ATOM 658 N N . ASP A 1 79 ? -0.087 -10.042 -8.590 1.00 89.25 79 ASP A N 1
ATOM 659 C CA . ASP A 1 79 ? -0.092 -11.426 -8.120 1.00 89.25 79 ASP A CA 1
ATOM 660 C C . ASP A 1 79 ? 0.476 -11.627 -6.709 1.00 89.25 79 ASP A C 1
ATOM 662 O O . ASP A 1 79 ? 0.289 -12.692 -6.128 1.00 89.25 79 ASP A O 1
ATOM 666 N N . TYR A 1 80 ? 1.115 -10.619 -6.106 1.00 88.94 80 TYR A N 1
ATOM 667 C CA . TYR A 1 80 ? 1.469 -10.692 -4.683 1.00 88.94 80 TYR A CA 1
ATOM 668 C C . TYR A 1 80 ? 0.226 -10.798 -3.796 1.00 88.94 80 TYR A C 1
ATOM 670 O O . TYR A 1 80 ? 0.222 -11.552 -2.818 1.00 88.94 80 TYR A O 1
ATOM 678 N N . VAL A 1 81 ? -0.837 -10.083 -4.164 1.00 85.44 81 VAL A N 1
ATOM 679 C CA . VAL A 1 81 ? -2.119 -10.136 -3.467 1.00 85.44 81 VAL A CA 1
ATOM 680 C C . VAL A 1 81 ? -2.864 -11.394 -3.905 1.00 85.44 81 VAL A C 1
ATOM 682 O O . VAL A 1 81 ? -2.979 -11.690 -5.090 1.00 85.44 81 VAL A O 1
ATOM 685 N N . GLY A 1 82 ? -3.348 -12.170 -2.941 1.00 81.38 82 GLY A N 1
ATOM 686 C CA . GLY A 1 82 ? -3.996 -13.465 -3.162 1.00 81.38 82 GLY A CA 1
ATOM 687 C C . GLY A 1 82 ? -3.036 -14.660 -3.163 1.00 81.38 82 GLY A C 1
ATOM 688 O O . GLY A 1 82 ? -3.455 -15.751 -2.785 1.00 81.38 82 GLY A O 1
ATOM 689 N N . ILE A 1 83 ? -1.752 -14.477 -3.510 1.00 89.44 83 ILE A N 1
ATOM 690 C CA . ILE A 1 83 ? -0.725 -15.524 -3.337 1.00 89.44 83 ILE A CA 1
ATOM 691 C C . ILE A 1 83 ? -0.040 -15.407 -1.973 1.00 89.44 83 ILE A C 1
ATOM 693 O O . ILE A 1 83 ? 0.132 -16.413 -1.286 1.00 89.44 83 ILE A O 1
ATOM 697 N N . LEU A 1 84 ? 0.385 -14.198 -1.589 1.00 91.38 84 LEU A N 1
ATOM 698 C CA . LEU A 1 84 ? 1.177 -13.977 -0.374 1.00 91.38 84 LEU A CA 1
ATOM 699 C C . LEU A 1 84 ? 0.349 -13.407 0.775 1.00 91.38 84 LEU A C 1
ATOM 701 O O . LEU A 1 84 ? 0.576 -13.771 1.928 1.00 91.38 84 LEU A O 1
ATOM 705 N N . TYR A 1 85 ? -0.579 -12.499 0.474 1.00 91.56 85 TYR A N 1
ATOM 706 C CA . TYR A 1 85 ? -1.406 -11.838 1.480 1.00 91.56 85 TYR A CA 1
ATOM 707 C C . TYR A 1 85 ? -2.739 -11.354 0.908 1.00 91.56 85 TYR A C 1
ATOM 709 O O . TYR A 1 85 ? -2.909 -11.216 -0.302 1.00 91.56 85 TYR A O 1
ATOM 717 N N . GLU A 1 86 ? -3.672 -11.053 1.807 1.00 92.19 86 GLU A N 1
ATOM 718 C CA . GLU A 1 86 ? -4.925 -10.363 1.517 1.00 92.19 86 GLU A CA 1
ATOM 719 C C . GLU A 1 86 ? -5.223 -9.379 2.654 1.00 92.19 86 GLU A C 1
ATOM 721 O O . GLU A 1 86 ? -4.908 -9.647 3.817 1.00 92.19 86 GLU A O 1
ATOM 726 N N . TYR A 1 87 ? -5.819 -8.235 2.315 1.00 94.00 87 TYR A N 1
ATOM 727 C CA . TYR A 1 87 ? -6.284 -7.261 3.295 1.00 94.00 87 TYR A CA 1
ATOM 728 C C . TYR A 1 87 ? -7.793 -7.339 3.489 1.00 94.00 87 TYR A C 1
ATOM 730 O O . TYR A 1 87 ? -8.555 -7.311 2.522 1.00 94.00 87 TYR A O 1
ATOM 738 N N . GLU A 1 88 ? -8.223 -7.300 4.747 1.00 92.56 88 GLU A N 1
ATOM 739 C CA . GLU A 1 88 ? -9.626 -7.084 5.080 1.00 92.56 88 GLU A CA 1
ATOM 740 C C . GLU A 1 88 ? -10.071 -5.660 4.697 1.00 92.56 88 GLU A C 1
ATOM 742 O O . GLU A 1 88 ? -9.293 -4.700 4.704 1.00 92.56 88 GLU A O 1
ATOM 747 N N . ASP A 1 89 ? -11.347 -5.512 4.347 1.00 92.00 89 ASP A N 1
ATOM 748 C CA . ASP A 1 89 ? -11.960 -4.207 4.120 1.00 92.00 89 ASP A CA 1
ATOM 749 C C . ASP A 1 89 ? -11.952 -3.350 5.396 1.00 92.00 89 ASP A C 1
ATOM 751 O O . ASP A 1 89 ? -12.187 -3.836 6.502 1.00 92.00 89 ASP A O 1
ATOM 755 N N . SER A 1 90 ? -11.776 -2.031 5.241 1.00 91.50 90 SER A N 1
ATOM 756 C CA . SER A 1 90 ? -11.974 -1.101 6.357 1.00 91.50 90 SER A CA 1
ATOM 757 C C . SER A 1 90 ? -13.376 -1.255 6.964 1.00 91.50 90 SER A C 1
ATOM 759 O O . SER A 1 90 ? -14.350 -1.412 6.216 1.00 91.50 90 SER A O 1
ATOM 761 N N . PRO A 1 91 ? -13.502 -1.138 8.299 1.00 93.81 91 PRO A N 1
ATOM 762 C CA . PRO A 1 91 ? -14.777 -1.281 8.984 1.00 93.81 91 PRO A CA 1
ATOM 763 C C . PRO A 1 91 ? -15.804 -0.275 8.456 1.00 93.81 91 PRO A C 1
ATOM 765 O O . PRO A 1 91 ? -15.480 0.874 8.141 1.00 93.81 91 PRO A O 1
ATOM 768 N N . LYS A 1 92 ? -17.058 -0.722 8.362 1.00 93.56 92 LYS A N 1
ATOM 769 C CA . LYS A 1 92 ? -18.182 0.053 7.822 1.00 93.56 92 LYS A CA 1
ATOM 770 C C . LYS A 1 92 ? -19.209 0.323 8.921 1.00 93.56 92 LYS A C 1
ATOM 772 O O . LYS A 1 92 ? -19.357 -0.455 9.864 1.00 93.56 92 LYS A O 1
ATOM 777 N N . CYS A 1 93 ? -19.918 1.439 8.793 1.00 94.12 93 CYS A N 1
ATOM 778 C CA . CYS A 1 93 ? -21.083 1.730 9.622 1.00 94.12 93 CYS A CA 1
ATOM 779 C C . CYS A 1 93 ? -22.171 0.648 9.444 1.00 94.12 93 CYS A C 1
ATOM 781 O O . CYS A 1 93 ? -22.239 0.028 8.379 1.00 94.12 93 CYS A O 1
ATOM 783 N N . PRO A 1 94 ? -23.038 0.430 10.450 1.00 93.19 94 PRO A N 1
ATOM 784 C CA . PRO A 1 94 ? -23.115 1.161 11.723 1.00 93.19 94 PRO A CA 1
ATOM 785 C C . PRO A 1 94 ? -22.147 0.650 12.803 1.00 93.19 94 PRO A C 1
ATOM 787 O O . PRO A 1 94 ? -21.832 1.376 13.736 1.00 93.19 94 PRO A O 1
ATOM 790 N N . ASP A 1 95 ? -21.663 -0.583 12.670 1.00 91.50 95 ASP A N 1
ATOM 791 C CA . ASP A 1 95 ? -20.979 -1.307 13.748 1.00 91.50 95 ASP A CA 1
ATOM 792 C C . ASP A 1 95 ? -19.489 -0.954 13.879 1.00 91.50 95 ASP A C 1
ATOM 794 O O . ASP A 1 95 ? -18.885 -1.143 14.931 1.00 91.50 95 ASP A O 1
ATOM 798 N N . CYS A 1 96 ? -18.869 -0.454 12.803 1.00 93.06 96 CYS A N 1
ATOM 799 C CA . CYS A 1 96 ? -17.451 -0.090 12.769 1.00 93.06 96 CYS A CA 1
ATOM 800 C C . CYS A 1 96 ? -16.517 -1.175 13.341 1.00 93.06 96 CYS A C 1
ATOM 802 O O . CYS A 1 96 ? -15.508 -0.879 13.977 1.00 93.06 96 CYS A O 1
ATOM 804 N N . GLY A 1 97 ? -16.861 -2.446 13.113 1.00 90.69 97 GLY A N 1
ATOM 805 C CA . GLY A 1 97 ? -16.088 -3.598 13.577 1.00 90.69 97 GLY A CA 1
ATOM 806 C C . GLY A 1 97 ? -16.077 -3.799 15.097 1.00 90.69 97 GLY A C 1
ATOM 807 O O . GLY A 1 97 ? -15.168 -4.458 15.594 1.00 90.69 97 GLY A O 1
ATOM 808 N N . LYS A 1 98 ? -17.030 -3.222 15.851 1.00 90.69 98 LYS A N 1
ATOM 809 C CA . LYS A 1 98 ? -17.138 -3.324 17.328 1.00 90.69 98 LYS A CA 1
ATOM 810 C C . LYS A 1 98 ? -15.888 -2.878 18.084 1.00 90.69 98 LYS A C 1
ATOM 812 O O . LYS A 1 98 ? -15.657 -3.281 19.224 1.00 90.69 98 LYS A O 1
ATOM 817 N N . SER A 1 99 ? -15.052 -2.066 17.449 1.00 89.50 99 SER A N 1
ATOM 818 C CA . SER A 1 99 ? -13.820 -1.593 18.060 1.00 89.50 99 SER A CA 1
ATOM 819 C C . SER A 1 99 ? -14.124 -0.490 19.064 1.00 89.50 99 SER A C 1
ATOM 821 O O . SER A 1 99 ? -14.836 0.462 18.766 1.00 89.50 99 SER A O 1
ATOM 823 N N . LYS A 1 100 ? -13.507 -0.570 20.244 1.00 90.94 100 LYS A N 1
ATOM 824 C CA . LYS A 1 100 ? -13.607 0.477 21.271 1.00 90.94 100 LYS A CA 1
ATOM 825 C C . LYS A 1 100 ? -12.891 1.782 20.903 1.00 90.94 100 LYS A C 1
ATOM 827 O O . LYS A 1 100 ? -12.960 2.728 21.669 1.00 90.94 100 LYS A O 1
ATOM 832 N N . TYR A 1 101 ? -12.157 1.819 19.790 1.00 90.88 101 TYR A N 1
ATOM 833 C CA . TYR A 1 101 ? -11.335 2.964 19.381 1.00 90.88 101 TYR A CA 1
ATOM 834 C C . TYR A 1 101 ? -11.935 3.765 18.219 1.00 90.88 101 TYR A C 1
ATOM 836 O O . TYR A 1 101 ? -11.429 4.836 17.883 1.00 90.88 101 TYR A O 1
ATOM 844 N N . ILE A 1 102 ? -12.987 3.252 17.579 1.00 93.44 102 ILE A N 1
ATOM 845 C CA . ILE A 1 102 ? -13.647 3.901 16.446 1.00 93.44 102 ILE A CA 1
ATOM 846 C C . ILE A 1 102 ? -15.161 3.840 16.611 1.00 93.44 102 ILE A C 1
ATOM 848 O O . ILE A 1 102 ? -15.700 2.894 17.169 1.00 93.44 102 ILE A O 1
ATOM 852 N N . THR A 1 103 ? -15.853 4.853 16.106 1.00 94.50 103 THR A N 1
ATOM 853 C CA . THR A 1 103 ? -17.315 4.945 16.141 1.00 94.50 103 THR A CA 1
ATOM 854 C C . THR A 1 103 ? -17.860 5.358 14.780 1.00 94.50 103 THR A C 1
ATOM 856 O O . THR A 1 103 ? -17.143 5.954 13.968 1.00 94.50 103 THR A O 1
ATOM 859 N N . CYS A 1 104 ? -19.124 5.039 14.503 1.00 94.81 104 CYS A N 1
ATOM 860 C CA . CYS A 1 104 ? -19.773 5.461 13.270 1.00 94.81 104 CYS A CA 1
ATOM 861 C C . CYS A 1 104 ? -20.155 6.942 13.349 1.00 94.81 104 CYS A C 1
ATOM 863 O O . CYS A 1 104 ? -20.941 7.362 14.195 1.00 94.81 104 CYS A O 1
ATOM 865 N N . ASN A 1 105 ? -19.647 7.741 12.413 1.00 94.88 105 ASN A N 1
ATOM 866 C CA . ASN A 1 105 ? -20.230 9.037 12.111 1.00 94.88 105 ASN A CA 1
ATOM 867 C C . ASN A 1 105 ? -21.391 8.829 11.133 1.00 94.88 105 ASN A C 1
ATOM 869 O O . ASN A 1 105 ? -21.172 8.701 9.928 1.00 94.88 105 ASN A O 1
ATOM 873 N N . GLU A 1 106 ? -22.619 8.805 11.651 1.00 93.00 106 GLU A N 1
ATOM 874 C CA . GLU A 1 106 ? -23.832 8.536 10.864 1.00 93.00 106 GLU A CA 1
ATOM 875 C C . GLU A 1 106 ? -24.054 9.553 9.738 1.00 93.00 106 GLU A C 1
ATOM 877 O O . GLU A 1 106 ? -24.511 9.194 8.656 1.00 93.00 106 GLU A O 1
ATOM 882 N N . LYS A 1 107 ? -23.662 10.817 9.947 1.00 93.81 107 LYS A N 1
ATOM 883 C CA . LYS A 1 107 ? -23.818 11.877 8.936 1.00 93.81 107 LYS A CA 1
ATOM 884 C C . LYS A 1 107 ? -22.921 11.649 7.724 1.00 93.81 107 LYS A C 1
ATOM 886 O O . LYS A 1 107 ? -23.322 11.924 6.599 1.00 93.81 107 LYS A O 1
ATOM 891 N N . LEU A 1 108 ? -21.698 11.180 7.962 1.00 93.88 108 LEU A N 1
ATOM 892 C CA . LEU A 1 108 ? -20.722 10.884 6.910 1.00 93.88 108 LEU A CA 1
ATOM 893 C C . LEU A 1 108 ? -20.783 9.424 6.441 1.00 93.88 108 LEU A C 1
ATOM 895 O O . LEU A 1 108 ? -20.070 9.067 5.504 1.00 93.88 108 LEU A O 1
ATOM 899 N N . ASN A 1 109 ? -21.588 8.593 7.112 1.00 94.56 109 ASN A N 1
ATOM 900 C CA . ASN A 1 109 ? -21.621 7.140 6.975 1.00 94.56 109 ASN A CA 1
ATOM 901 C C . ASN A 1 109 ? -20.207 6.522 6.970 1.00 94.56 109 ASN A C 1
ATOM 903 O O . ASN A 1 109 ? -19.844 5.740 6.088 1.00 94.56 109 ASN A O 1
ATOM 907 N N . ARG A 1 110 ? -19.365 6.947 7.925 1.00 94.62 110 ARG A N 1
ATOM 908 C CA . ARG A 1 110 ? -17.942 6.580 7.995 1.00 94.62 110 ARG A CA 1
ATOM 909 C C . ARG A 1 110 ? -17.492 6.334 9.429 1.00 94.62 110 ARG A C 1
ATOM 911 O O . ARG A 1 110 ? -17.823 7.107 10.322 1.00 94.62 110 ARG A O 1
ATOM 918 N N . CYS A 1 111 ? -16.667 5.313 9.622 1.00 94.31 111 CYS A N 1
ATOM 919 C CA . CYS A 1 111 ? -16.007 5.057 10.896 1.00 94.31 111 CYS A CA 1
ATOM 920 C C . CYS A 1 111 ? -14.878 6.067 11.143 1.00 94.31 111 CYS A C 1
ATOM 922 O O . CYS A 1 111 ? -14.034 6.285 10.272 1.00 94.31 111 CYS A O 1
ATOM 924 N N . ILE A 1 112 ? -14.873 6.685 12.322 1.00 93.81 112 ILE A N 1
ATOM 925 C CA . ILE A 1 112 ? -13.884 7.683 12.746 1.00 93.81 112 ILE A CA 1
ATOM 926 C C . ILE A 1 112 ? -13.289 7.297 14.099 1.00 93.81 112 ILE A C 1
ATOM 928 O O . ILE A 1 112 ? -13.941 6.608 14.880 1.00 93.81 112 ILE A O 1
ATOM 932 N N . GLY A 1 113 ? -12.066 7.748 14.382 1.00 91.94 113 GLY A N 1
ATOM 933 C CA . GLY A 1 113 ? -11.459 7.596 15.706 1.00 91.94 113 GLY A CA 1
ATOM 934 C C . GLY A 1 113 ? -12.261 8.329 16.775 1.00 91.94 113 GLY A C 1
ATOM 935 O O . GLY A 1 113 ? -12.718 9.450 16.538 1.00 91.94 113 GLY A O 1
ATOM 936 N N . ILE A 1 114 ? -12.426 7.706 17.942 1.00 90.44 114 ILE A N 1
ATOM 937 C CA . ILE A 1 114 ? -12.933 8.421 19.114 1.00 90.44 114 ILE A CA 1
ATOM 938 C C . ILE A 1 114 ? -11.834 9.347 19.641 1.00 90.44 114 ILE A C 1
ATOM 940 O O . ILE A 1 114 ? -10.670 8.959 19.734 1.00 90.44 114 ILE A O 1
ATOM 944 N N . VAL A 1 115 ? -12.199 10.584 19.965 1.00 82.31 115 VAL A N 1
ATOM 945 C CA . VAL A 1 115 ? -11.324 11.483 20.720 1.00 82.31 115 VAL A CA 1
ATOM 946 C C . VAL A 1 115 ? -11.644 11.247 22.193 1.00 82.31 115 VAL A C 1
ATOM 948 O O . VAL A 1 115 ? -12.823 11.345 22.544 1.00 82.31 115 VAL A O 1
ATOM 951 N N . PRO A 1 116 ? -10.661 10.925 23.051 1.00 68.94 116 PRO A N 1
ATOM 952 C CA . PRO A 1 116 ? -10.897 10.866 24.485 1.00 68.94 116 PRO A CA 1
ATOM 953 C C . PRO A 1 116 ? -11.417 12.227 24.947 1.00 68.94 116 PRO A C 1
ATOM 955 O O . PRO A 1 116 ? -10.752 13.246 24.770 1.00 68.94 116 PRO A O 1
ATOM 958 N N . THR A 1 117 ? -12.625 12.267 25.498 1.00 66.94 117 THR A N 1
ATOM 959 C CA . THR A 1 117 ? -13.069 13.437 26.252 1.00 66.94 117 THR A CA 1
ATOM 960 C C . THR A 1 117 ? -12.335 13.420 27.589 1.00 66.94 117 THR A C 1
ATOM 962 O O . THR A 1 117 ? -12.286 12.374 28.233 1.00 66.94 117 THR A O 1
ATOM 965 N N . GLU A 1 118 ? -11.782 14.561 28.012 1.00 59.19 118 GLU A N 1
ATOM 966 C CA . GLU A 1 118 ? -10.932 14.739 29.211 1.00 59.19 118 GLU A CA 1
ATOM 967 C C . GLU A 1 118 ? -11.532 14.205 30.536 1.00 59.19 118 GLU A C 1
ATOM 969 O O . GLU A 1 118 ? -10.849 14.154 31.551 1.00 59.19 118 GLU A O 1
ATOM 974 N N . SER A 1 119 ? -12.791 13.761 30.552 1.00 52.41 119 SER A N 1
ATOM 975 C CA . SER A 1 119 ? -13.502 13.248 31.725 1.00 52.41 119 SER A CA 1
ATOM 976 C C . SER A 1 119 ? -13.272 11.765 32.064 1.00 52.41 119 SER A C 1
ATOM 978 O O . SER A 1 119 ? -13.838 11.299 33.050 1.00 52.41 119 SER A O 1
ATOM 980 N N . GLU A 1 120 ? -12.504 10.998 31.280 1.00 54.12 120 GLU A N 1
ATOM 981 C CA . GLU A 1 120 ? -12.293 9.554 31.540 1.00 54.12 120 GLU A CA 1
ATOM 982 C C . GLU A 1 120 ? -10.909 9.188 32.114 1.00 54.12 120 GLU A C 1
ATOM 984 O O . GLU A 1 120 ? -10.725 8.061 32.578 1.00 54.12 120 GLU A O 1
ATOM 989 N N . GLU A 1 121 ? -9.947 10.118 32.178 1.00 52.59 121 GLU A N 1
ATOM 990 C CA . GLU A 1 121 ? -8.622 9.837 32.767 1.00 52.59 121 GLU A CA 1
ATOM 991 C C . GLU A 1 121 ? -8.611 9.841 34.308 1.00 52.59 121 GLU A C 1
ATOM 993 O O . GLU A 1 121 ? -7.735 9.222 34.915 1.00 52.59 121 GLU A O 1
ATOM 998 N N . GLU A 1 122 ? -9.605 10.443 34.972 1.00 48.25 122 GLU A N 1
ATOM 999 C CA . GLU A 1 122 ? -9.582 10.611 36.437 1.00 48.25 122 GLU A CA 1
ATOM 1000 C C . GLU A 1 122 ? -9.935 9.330 37.227 1.00 48.25 122 GLU A C 1
ATOM 1002 O O . GLU A 1 122 ? -9.614 9.220 38.407 1.00 48.25 122 GLU A O 1
ATOM 1007 N N . ASN A 1 123 ? -10.509 8.304 36.586 1.00 43.94 123 ASN A N 1
ATOM 1008 C CA . ASN A 1 123 ? -10.951 7.078 37.274 1.00 43.94 123 ASN A CA 1
ATOM 1009 C C . ASN A 1 123 ? -10.026 5.859 37.107 1.00 43.94 123 ASN A C 1
ATOM 1011 O O . ASN A 1 123 ? -10.351 4.782 37.609 1.00 43.94 123 ASN A O 1
ATOM 1015 N N . SER A 1 124 ? -8.870 5.988 36.441 1.00 49.03 124 SER A N 1
ATOM 1016 C CA . SER A 1 124 ? -7.960 4.846 36.207 1.00 49.03 124 SER A CA 1
ATOM 1017 C C . SER A 1 124 ? -6.760 4.747 37.160 1.00 49.03 124 SER A C 1
ATOM 1019 O O . SER A 1 124 ? -5.832 3.984 36.899 1.00 49.03 124 SER A O 1
ATOM 1021 N N . SER A 1 125 ? -6.777 5.441 38.304 1.00 47.94 125 SER A N 1
ATOM 1022 C CA . SER A 1 125 ? -5.771 5.240 39.359 1.00 47.94 125 SER A CA 1
ATOM 1023 C C . SER A 1 125 ? -6.280 4.316 40.475 1.00 47.94 125 SER A C 1
ATOM 1025 O O . SER A 1 125 ? -6.838 4.806 41.457 1.00 47.94 125 SER A O 1
ATOM 1027 N N . PRO A 1 126 ? -6.042 2.991 40.426 1.00 42.47 126 PRO A N 1
ATOM 1028 C CA . PRO A 1 126 ? -6.140 2.148 41.602 1.00 42.47 126 PRO A CA 1
ATOM 1029 C C . PRO A 1 126 ? -4.835 2.275 42.398 1.00 42.47 126 PRO A C 1
ATOM 1031 O O . PRO A 1 126 ? -4.032 1.344 42.457 1.00 42.47 126 PRO A O 1
ATOM 1034 N N . TRP A 1 127 ? -4.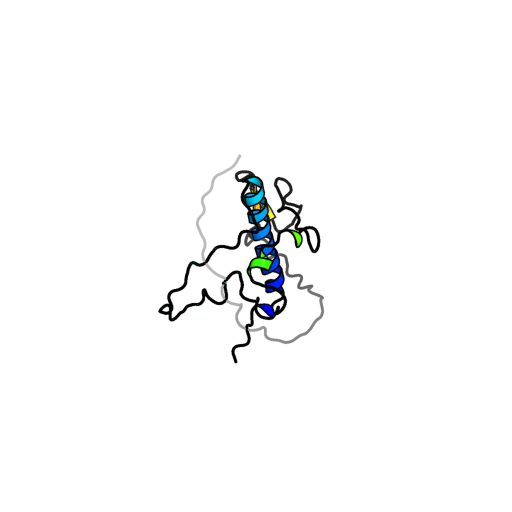621 3.413 43.063 1.00 44.34 127 TRP A N 1
ATOM 1035 C CA . TRP A 1 127 ? -3.814 3.368 44.280 1.00 44.34 127 TRP A CA 1
ATOM 1036 C C . TRP A 1 127 ? -4.661 2.639 45.317 1.00 44.34 127 TRP A C 1
ATOM 1038 O O . TRP A 1 127 ? -5.446 3.237 46.050 1.00 44.34 127 TRP A O 1
ATOM 1048 N N . ILE A 1 128 ? -4.553 1.310 45.318 1.00 39.31 128 ILE A N 1
ATOM 1049 C CA . ILE A 1 128 ? -5.032 0.477 46.410 1.00 39.31 128 ILE A CA 1
ATOM 1050 C C . ILE A 1 128 ? -4.318 0.978 47.665 1.00 39.31 128 ILE A C 1
ATOM 1052 O O . ILE A 1 128 ? -3.136 0.706 47.875 1.00 39.31 128 ILE A O 1
ATOM 1056 N N . ILE A 1 129 ? -5.035 1.735 48.495 1.00 39.34 129 ILE A N 1
ATOM 1057 C CA . ILE A 1 129 ? -4.620 2.045 49.860 1.00 39.34 129 ILE A CA 1
ATOM 1058 C C . ILE A 1 129 ? -4.736 0.737 50.647 1.00 39.34 129 ILE A C 1
ATOM 1060 O O . ILE A 1 129 ? -5.748 0.453 51.284 1.00 39.34 129 ILE A O 1
ATOM 1064 N N . ILE A 1 130 ? -3.706 -0.106 50.557 1.00 36.81 130 ILE A N 1
ATOM 1065 C CA . ILE A 1 130 ? -3.497 -1.177 51.526 1.00 36.81 130 ILE A CA 1
ATOM 1066 C C . ILE A 1 130 ? -3.035 -0.477 52.799 1.00 36.81 130 ILE A C 1
ATOM 1068 O O . ILE A 1 130 ? -1.948 0.097 52.849 1.00 36.81 130 ILE A O 1
ATOM 1072 N N . GLY A 1 131 ? -3.894 -0.481 53.816 1.00 34.81 131 GLY A N 1
ATOM 1073 C CA . GLY A 1 131 ? -3.537 -0.031 55.151 1.00 34.81 131 GLY A CA 1
ATOM 1074 C C . GLY A 1 131 ? -2.276 -0.748 55.632 1.00 34.81 131 GLY A C 1
ATOM 1075 O O . GLY A 1 131 ? -2.241 -1.971 55.732 1.00 34.81 131 GLY A O 1
ATOM 1076 N N . GLY A 1 132 ? -1.243 0.031 55.928 1.00 31.11 132 GLY A N 1
ATOM 1077 C CA . GLY A 1 132 ? 0.017 -0.448 56.473 1.00 31.11 132 GLY A CA 1
ATOM 1078 C C . GLY A 1 132 ? 0.863 0.745 56.883 1.00 31.11 132 GLY A C 1
ATOM 1079 O O . GLY A 1 132 ? 1.403 1.454 56.042 1.00 31.11 132 GLY A O 1
ATOM 1080 N N . ALA A 1 133 ? 0.914 1.002 58.186 1.00 41.97 133 ALA A N 1
ATOM 1081 C CA . ALA A 1 133 ? 1.680 2.073 58.796 1.00 41.97 133 ALA A CA 1
ATOM 1082 C C . ALA A 1 133 ? 3.153 2.056 58.350 1.00 41.97 133 ALA A C 1
ATOM 1084 O O . ALA A 1 133 ? 3.886 1.128 58.680 1.00 41.97 133 ALA A O 1
ATOM 1085 N N . ILE A 1 134 ? 3.601 3.120 57.682 1.00 36.00 134 ILE A N 1
ATOM 1086 C CA . ILE A 1 134 ? 5.007 3.529 57.690 1.00 36.00 134 ILE A CA 1
ATOM 1087 C C . ILE A 1 134 ? 5.037 5.015 58.034 1.00 36.00 134 ILE A C 1
ATOM 1089 O O . ILE A 1 134 ? 4.808 5.902 57.217 1.00 36.00 134 ILE A O 1
ATOM 1093 N N . THR A 1 135 ? 5.270 5.254 59.316 1.00 42.81 135 THR A N 1
ATOM 1094 C CA . THR A 1 135 ? 5.643 6.528 59.914 1.00 42.81 135 THR A CA 1
ATOM 1095 C C . THR A 1 135 ? 6.925 7.057 59.278 1.00 42.81 135 THR A C 1
ATOM 1097 O O . THR A 1 135 ? 7.979 6.488 59.529 1.00 42.81 135 THR A O 1
ATOM 1100 N N . PHE A 1 136 ? 6.877 8.175 58.557 1.00 35.00 136 PHE A N 1
ATOM 1101 C CA . PHE A 1 136 ? 7.992 9.123 58.525 1.00 35.00 136 PHE A CA 1
ATOM 1102 C C . PHE A 1 136 ? 7.429 10.543 58.506 1.00 35.00 136 PHE A C 1
ATOM 1104 O O . PHE A 1 136 ? 6.560 10.883 57.708 1.00 35.00 136 PHE A O 1
ATOM 1111 N N . GLY A 1 137 ? 7.841 11.309 59.513 1.00 37.88 137 GLY A N 1
ATOM 1112 C CA . GLY A 1 137 ? 7.216 12.555 59.914 1.00 37.88 137 GLY A CA 1
ATOM 1113 C C . GLY A 1 137 ? 7.422 13.708 58.943 1.00 37.88 137 GLY A C 1
ATOM 1114 O O . GLY A 1 137 ? 8.405 13.762 58.216 1.00 37.88 137 GLY A O 1
ATOM 1115 N N . ILE A 1 138 ? 6.463 14.630 58.990 1.00 36.97 138 ILE A N 1
ATOM 1116 C CA . ILE A 1 138 ? 6.602 16.075 59.236 1.00 36.97 138 ILE A CA 1
ATOM 1117 C C . ILE A 1 138 ? 5.167 16.627 59.157 1.00 36.97 138 ILE A C 1
ATOM 1119 O O . ILE A 1 138 ? 4.623 16.868 58.086 1.00 36.97 138 ILE A O 1
ATOM 1123 N N . ILE A 1 139 ? 4.520 16.770 60.313 1.00 37.94 139 ILE A N 1
ATOM 1124 C CA . ILE A 1 139 ? 3.356 17.643 60.517 1.00 37.94 139 ILE A CA 1
ATOM 1125 C C . ILE A 1 139 ? 3.647 18.421 61.799 1.00 37.94 139 ILE A C 1
ATOM 1127 O O . ILE A 1 139 ? 4.263 17.870 62.708 1.00 37.94 139 ILE A O 1
ATOM 1131 N N . ILE A 1 140 ? 3.156 19.663 61.847 1.00 34.88 140 ILE A N 1
ATOM 1132 C CA . ILE A 1 140 ? 3.454 20.782 62.758 1.00 34.88 140 ILE A CA 1
ATOM 1133 C C . ILE A 1 140 ? 4.458 21.685 62.028 1.00 34.88 140 ILE A C 1
ATOM 1135 O O . ILE A 1 140 ? 5.637 21.380 61.949 1.00 34.88 140 ILE A O 1
ATOM 1139 N N . VAL A 1 141 ? 4.032 22.741 61.331 1.00 35.03 141 VAL A N 1
ATOM 1140 C CA . VAL A 1 141 ? 3.375 23.946 61.866 1.00 35.03 141 VAL A CA 1
ATOM 1141 C C . VAL A 1 141 ? 2.546 24.638 60.754 1.00 35.03 141 VAL A C 1
ATOM 1143 O O . VAL A 1 141 ? 2.887 24.523 59.583 1.00 35.03 141 VAL A O 1
ATOM 1146 N N . CYS A 1 142 ? 1.508 25.399 61.142 1.00 37.47 142 CYS A N 1
ATOM 1147 C CA . CYS A 1 142 ? 0.771 26.426 60.362 1.00 37.47 142 CYS A CA 1
ATOM 1148 C C . CYS A 1 142 ? -0.629 26.125 59.773 1.00 37.47 142 CYS A C 1
ATOM 1150 O O . CYS A 1 142 ? -1.012 26.751 58.791 1.00 37.47 142 CYS A O 1
ATOM 1152 N N . PHE A 1 143 ? -1.479 25.322 60.429 1.00 36.28 143 PHE A N 1
ATOM 1153 C CA . PHE A 1 143 ? -2.941 25.395 60.191 1.00 36.28 143 PHE A CA 1
ATOM 1154 C C . PHE A 1 143 ? -3.777 25.641 61.453 1.00 36.28 143 PHE A C 1
ATOM 1156 O O . PHE A 1 143 ? -4.847 25.074 61.654 1.00 36.28 143 PHE A O 1
ATOM 1163 N N . LEU A 1 144 ? -3.320 26.570 62.291 1.00 38.00 144 LEU A N 1
ATOM 1164 C CA . LEU A 1 144 ? -4.185 27.265 63.240 1.00 38.00 144 LEU A CA 1
ATOM 1165 C C . LEU A 1 144 ? -3.878 28.754 63.143 1.00 38.00 144 LEU A C 1
ATOM 1167 O O . LEU A 1 144 ? -2.828 29.173 63.610 1.00 38.00 144 LEU A O 1
ATOM 1171 N N . LEU A 1 145 ? -4.774 29.497 62.482 1.00 36.06 145 LEU A N 1
ATOM 1172 C CA . LEU A 1 145 ? -5.166 30.900 62.718 1.00 36.06 145 LEU A CA 1
ATOM 1173 C C . LEU A 1 145 ? -5.700 31.533 61.418 1.00 36.06 145 LEU A C 1
ATOM 1175 O O . LEU A 1 145 ? -5.041 32.351 60.793 1.00 36.06 145 LEU A O 1
ATOM 1179 N N . ALA A 1 146 ? -6.928 31.179 61.032 1.00 37.69 146 ALA A N 1
ATOM 1180 C CA . ALA A 1 146 ? -7.782 32.046 60.212 1.00 37.69 146 ALA A CA 1
ATOM 1181 C C . ALA A 1 146 ? -9.250 31.600 60.323 1.00 37.69 146 ALA A C 1
ATOM 1183 O O . ALA A 1 146 ? -9.864 31.125 59.373 1.00 37.69 146 ALA A O 1
ATOM 1184 N N . ARG A 1 147 ? -9.828 31.730 61.521 1.00 39.69 147 ARG A N 1
ATOM 1185 C CA . ARG A 1 147 ? -11.286 31.734 61.712 1.00 39.69 147 ARG A CA 1
ATOM 1186 C C . ARG A 1 147 ? -11.650 33.100 62.291 1.00 39.69 147 ARG A C 1
ATOM 1188 O O . ARG A 1 147 ? -10.980 33.514 63.233 1.00 39.69 147 ARG A O 1
ATOM 1195 N N . SER A 1 148 ? -12.713 33.732 61.758 1.00 33.91 148 SER A N 1
ATOM 1196 C CA . SER A 1 148 ? -13.276 35.077 62.074 1.00 33.91 148 SER A CA 1
ATOM 1197 C C . SER A 1 148 ? -12.849 36.131 61.029 1.00 33.91 148 SER A C 1
ATOM 1199 O O . SER A 1 148 ? -11.660 36.329 60.848 1.00 33.91 148 SER A O 1
ATOM 1201 N N . LYS A 1 149 ? -13.696 36.850 60.271 1.00 38.09 149 LYS A N 1
ATOM 1202 C CA . LYS A 1 149 ? -15.075 37.355 60.460 1.00 38.09 149 LYS A CA 1
ATOM 1203 C C . LYS A 1 149 ? -15.596 37.925 59.116 1.00 38.09 149 LYS A C 1
ATOM 1205 O O . LYS A 1 149 ? -14.855 38.679 58.494 1.00 38.09 149 LYS A O 1
ATOM 1210 N N . LYS A 1 150 ? -16.877 37.731 58.762 1.00 35.50 150 LYS A N 1
ATOM 1211 C CA . LYS A 1 150 ? -17.878 38.818 58.579 1.00 35.50 150 LYS A CA 1
ATOM 1212 C C . LYS A 1 150 ? -19.254 38.286 58.154 1.00 35.50 150 LYS A C 1
ATOM 1214 O O . LYS A 1 150 ? -19.368 37.344 57.385 1.00 35.50 150 LYS A O 1
ATOM 1219 N N . SER A 1 151 ? -20.278 38.915 58.724 1.00 34.62 151 SER A N 1
ATOM 1220 C CA . SER A 1 151 ? -21.706 38.600 58.654 1.00 34.62 151 SER A CA 1
ATOM 1221 C C . SER A 1 151 ? -22.498 39.621 57.828 1.00 34.62 151 SER A C 1
ATOM 1223 O O . SER A 1 151 ? -22.034 40.749 57.685 1.00 34.62 151 SER A O 1
ATOM 1225 N N . HIS A 1 152 ? -23.762 39.259 57.551 1.00 31.48 152 HIS A N 1
ATOM 1226 C CA . HIS A 1 152 ? -24.917 40.066 57.094 1.00 31.48 152 HIS A CA 1
ATOM 1227 C C . HIS A 1 152 ? -24.967 40.368 55.580 1.00 31.48 152 HIS A C 1
ATOM 1229 O O . HIS A 1 152 ? -23.973 40.788 55.012 1.00 31.48 152 HIS A O 1
ATOM 1235 N N . SER A 1 153 ? -26.093 40.174 54.876 1.00 35.03 153 SER A N 1
ATOM 1236 C CA . SER A 1 153 ? -27.462 40.554 55.263 1.00 35.03 153 SER A CA 1
ATOM 1237 C C . SER A 1 153 ? -28.569 39.515 54.980 1.00 35.03 153 SER A C 1
ATOM 1239 O O . SER A 1 153 ? -28.454 38.630 54.138 1.00 35.03 153 SER A O 1
ATOM 1241 N N . ARG A 1 154 ? -29.663 39.667 55.742 1.00 36.69 154 ARG A N 1
ATOM 1242 C CA . ARG A 1 154 ? -30.986 39.038 55.596 1.00 36.69 154 ARG A CA 1
ATOM 1243 C C . ARG A 1 154 ? -31.744 39.602 54.383 1.00 36.69 154 ARG A C 1
ATOM 1245 O O . ARG A 1 154 ? -31.715 40.811 54.183 1.00 36.69 154 ARG A O 1
ATOM 1252 N N . SER A 1 155 ? -32.591 38.789 53.748 1.00 35.09 155 SER A N 1
ATOM 1253 C CA . SER A 1 155 ? -33.971 39.202 53.455 1.00 35.09 155 SER A CA 1
ATOM 1254 C C . SER A 1 155 ? -34.911 37.994 53.415 1.00 35.09 155 SER A C 1
ATOM 1256 O O . SER A 1 155 ? -34.534 36.900 53.012 1.00 35.09 155 SER A O 1
ATOM 1258 N N . SER A 1 156 ? -36.104 38.232 53.942 1.00 40.06 156 SER A N 1
ATOM 1259 C CA . SER A 1 156 ? -37.193 37.325 54.311 1.00 40.06 156 SER A CA 1
ATOM 1260 C C . SER A 1 156 ? -38.201 37.168 53.167 1.00 40.06 156 SER A C 1
ATOM 1262 O O . SER A 1 156 ? -38.267 38.084 52.365 1.00 40.06 156 SER A O 1
ATOM 1264 N N . TYR A 1 157 ? -38.982 36.074 53.138 1.00 39.44 157 TYR A N 1
ATOM 1265 C CA . TYR A 1 157 ? -40.425 35.951 52.781 1.00 39.44 157 TYR A CA 1
ATOM 1266 C C . TYR A 1 157 ? -40.801 34.443 52.883 1.00 39.44 157 TYR A C 1
ATOM 1268 O O . TYR A 1 157 ? -40.267 33.630 52.142 1.00 39.44 157 TYR A O 1
ATOM 1276 N N . SER A 1 158 ? -41.410 33.968 53.987 1.00 36.94 158 SER A N 1
ATOM 1277 C CA . SER A 1 158 ? -42.865 33.772 54.243 1.00 36.94 158 SER A CA 1
ATOM 1278 C C . SER A 1 158 ? -43.541 32.718 53.340 1.00 36.94 158 SER A C 1
ATOM 1280 O O . SER A 1 158 ? -43.791 33.003 52.179 1.00 36.94 158 SER A O 1
ATOM 1282 N N . LYS A 1 159 ? -43.739 31.474 53.825 1.00 42.38 159 LYS A N 1
ATOM 1283 C CA . LYS A 1 159 ? -45.034 30.849 54.233 1.00 42.38 159 LYS A CA 1
ATOM 1284 C C . LYS A 1 159 ? -46.178 30.998 53.214 1.00 42.38 159 LYS A C 1
ATOM 1286 O O . LYS A 1 159 ? -46.638 32.121 53.029 1.00 42.38 159 LYS A O 1
ATOM 1291 N N . ILE A 1 160 ? -46.687 29.886 52.665 1.00 43.38 160 ILE A N 1
ATOM 1292 C CA . ILE A 1 160 ? -47.762 29.015 53.209 1.00 43.38 160 ILE A CA 1
ATOM 1293 C C . ILE A 1 160 ? -47.387 27.567 52.880 1.00 43.38 160 ILE A C 1
ATOM 1295 O O . ILE A 1 160 ? -46.821 27.366 51.784 1.00 43.38 160 ILE A O 1
#

Foldseek 3Di:
DDDDCLVVDVVSVVVVVVVVVVLVVVLVVCVVVVHHQLDDDDPPPDDPPPPPPPVVCQHQQHDDPPGNPDGNSNVRDPVCDPPPHHDDDQAW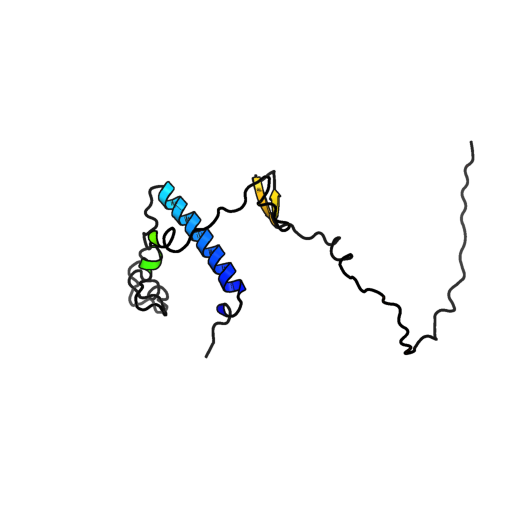PDCRVVDPQWHQPPVVRDIDGDDDDPPPPPPPDPPPPPDDDDDDDDDDDDDPDDDDDDDDDDDDDDDD